Protein AF-A0A0B6YT27-F1 (afdb_monomer_lite)

Foldseek 3Di:
DDAAEAPQQVVVCVVVVHDRDDPAPDYANHQQQPQAEEEEAADDPVVVVVVVNVCSNNNYHYDPDPDPSHPYYHYPDPDGD

Secondary structure (DSSP, 8-state):
----B-HHHHHHHHHHT-PPP-S-SS-BS-STTTT-EEEEES--HHHHHHHHHHHHHTT-EEESS--TT--EEEESSSS--

Organism: NCBI:txid1028688

Sequence (81 aa):
GYRIYGPRCILNNLQHGIDLPKCNKQPIYNLAMKDVKICCTSLDGKVRDEITDKVYLMAGKIDRNLTGDVTHLIAGEVGSN

InterPro domains:
  IPR001357 BRCT domain [PF00533] (33-78)
  IPR036420 BRCT domain superfamily [G3DSA:3.40.50.10190] (29-81)
  IPR036420 BRCT domain superfamily [SSF52113] (3-79)

Radius of gyration: 14.12 Å; chains: 1; bounding box: 36×29×32 Å

Structure (mmCIF, N/CA/C/O backbone):
data_AF-A0A0B6YT27-F1
#
_entry.id   AF-A0A0B6YT27-F1
#
loop_
_atom_site.group_PDB
_atom_site.id
_atom_site.type_symbol
_atom_site.label_atom_id
_atom_site.label_alt_id
_atom_site.label_comp_id
_atom_site.label_asym_id
_atom_site.label_entity_id
_atom_site.label_seq_id
_atom_site.pdbx_PDB_ins_code
_atom_site.Cartn_x
_atom_site.Cartn_y
_atom_site.Cartn_z
_atom_site.occupancy
_atom_site.B_iso_or_equiv
_atom_site.auth_seq_id
_atom_site.auth_comp_id
_atom_site.auth_asym_id
_atom_site.auth_atom_id
_atom_site.pdbx_PDB_model_num
ATOM 1 N N . GLY A 1 1 ? 5.133 13.167 13.049 1.00 76.56 1 GLY A N 1
ATOM 2 C CA . GLY A 1 1 ? 4.114 13.429 12.015 1.00 76.56 1 GLY A CA 1
ATOM 3 C C . GLY A 1 1 ? 2.742 13.163 12.594 1.00 76.56 1 GLY A C 1
ATOM 4 O O . GLY A 1 1 ? 2.626 12.269 13.426 1.00 76.56 1 GLY A O 1
ATOM 5 N N . TYR A 1 2 ? 1.736 13.948 12.207 1.00 87.06 2 TYR A N 1
ATOM 6 C CA . TYR A 1 2 ? 0.340 13.708 12.587 1.00 87.06 2 TYR A CA 1
ATOM 7 C C . TYR A 1 2 ? -0.274 12.591 11.737 1.00 87.06 2 TYR A C 1
ATOM 9 O O . TYR A 1 2 ? 0.183 12.329 10.626 1.00 87.06 2 TYR A O 1
ATOM 17 N N . ARG A 1 3 ? -1.321 11.944 12.257 1.00 90.44 3 ARG A N 1
ATOM 18 C CA . ARG A 1 3 ? -2.108 10.963 11.502 1.00 90.44 3 ARG A CA 1
ATOM 19 C C . ARG A 1 3 ? -3.123 11.708 10.640 1.00 90.44 3 ARG A C 1
ATOM 21 O O . ARG A 1 3 ? -4.002 12.373 11.178 1.00 90.44 3 ARG A O 1
ATOM 28 N N . ILE A 1 4 ? -2.969 11.617 9.323 1.00 93.88 4 ILE A N 1
ATOM 29 C CA . ILE A 1 4 ? -3.819 12.301 8.344 1.00 93.88 4 ILE A CA 1
ATOM 30 C C . ILE A 1 4 ? -4.606 11.244 7.573 1.00 93.88 4 ILE A C 1
ATOM 32 O O . ILE A 1 4 ? -4.013 10.322 7.009 1.00 93.88 4 ILE A O 1
ATOM 36 N N . TYR A 1 5 ? -5.929 11.398 7.538 1.00 95.94 5 TYR A N 1
ATOM 37 C CA . TYR A 1 5 ? -6.835 10.488 6.843 1.00 95.94 5 TYR A CA 1
ATOM 38 C C . TYR A 1 5 ? -7.730 11.249 5.867 1.00 95.94 5 TYR A C 1
ATOM 40 O O . TYR A 1 5 ? -8.236 12.324 6.186 1.00 95.94 5 TYR A O 1
ATOM 48 N N . GLY A 1 6 ? -7.955 10.670 4.692 1.00 96.25 6 GLY A N 1
ATOM 49 C CA . GLY A 1 6 ? -8.945 11.156 3.742 1.00 96.25 6 GLY A CA 1
ATOM 50 C C . GLY A 1 6 ? -10.373 10.812 4.188 1.00 96.25 6 GLY A C 1
ATOM 51 O O . GLY A 1 6 ? -10.583 9.810 4.881 1.00 96.25 6 GLY A O 1
ATOM 52 N N . PRO A 1 7 ? -11.389 11.579 3.749 1.00 97.75 7 PRO A N 1
ATOM 53 C CA . PRO A 1 7 ? -12.786 11.332 4.117 1.00 97.75 7 PRO A CA 1
ATOM 54 C C . PRO A 1 7 ? -13.270 9.920 3.769 1.00 9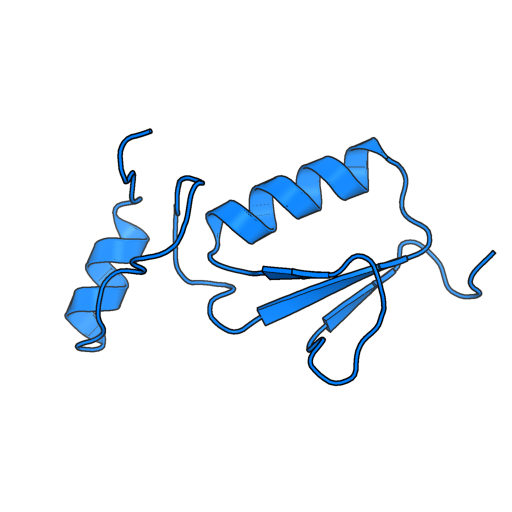7.75 7 PRO A C 1
ATOM 56 O O . PRO A 1 7 ? -14.060 9.332 4.506 1.00 97.75 7 PRO A O 1
ATOM 59 N N . ARG A 1 8 ? -12.769 9.343 2.665 1.00 96.69 8 ARG A N 1
ATOM 60 C CA . ARG A 1 8 ? -13.166 8.000 2.225 1.00 96.69 8 ARG A CA 1
ATOM 61 C C . ARG A 1 8 ? -12.681 6.905 3.170 1.00 96.69 8 ARG A C 1
ATOM 63 O O . ARG A 1 8 ? -13.387 5.917 3.329 1.00 96.69 8 ARG A O 1
ATOM 70 N N . CYS A 1 9 ? -11.523 7.094 3.805 1.00 95.81 9 CYS A N 1
ATOM 71 C CA . CYS A 1 9 ? -11.054 6.219 4.875 1.00 95.81 9 CYS A CA 1
ATOM 72 C C . CYS A 1 9 ? -12.081 6.212 6.017 1.00 95.81 9 CYS A C 1
ATOM 74 O O . CYS A 1 9 ? -12.686 5.180 6.287 1.00 95.81 9 CYS A O 1
ATOM 76 N N . ILE A 1 10 ? -12.402 7.389 6.569 1.00 96.31 10 ILE A N 1
ATOM 77 C CA . ILE A 1 10 ? -13.348 7.525 7.690 1.00 96.31 10 ILE A CA 1
ATOM 78 C C . ILE A 1 10 ? -14.720 6.919 7.368 1.00 96.31 10 ILE A C 1
ATOM 80 O O . ILE A 1 10 ? -15.257 6.151 8.166 1.00 96.31 10 ILE A O 1
ATOM 84 N N . LEU A 1 11 ? -15.275 7.224 6.191 1.00 97.69 11 LEU A N 1
ATOM 85 C CA . LEU A 1 11 ? -16.581 6.706 5.781 1.00 97.69 11 LEU A CA 1
ATOM 86 C C . LEU A 1 11 ? -16.580 5.175 5.688 1.00 97.69 11 LEU A C 1
ATOM 88 O O . LEU A 1 11 ? -17.478 4.535 6.226 1.00 97.69 11 LEU A O 1
ATOM 92 N N . ASN A 1 12 ? -15.561 4.593 5.051 1.00 96.69 12 ASN A N 1
ATOM 93 C CA . ASN A 1 12 ? -15.433 3.143 4.919 1.00 96.69 12 ASN A CA 1
ATOM 94 C C . ASN A 1 12 ? -15.302 2.470 6.294 1.00 96.69 12 ASN A C 1
ATOM 96 O O . ASN A 1 12 ? -15.914 1.437 6.551 1.00 96.69 12 ASN A O 1
ATOM 100 N N . ASN A 1 13 ? -14.534 3.077 7.199 1.00 95.88 13 ASN A N 1
ATOM 101 C CA . ASN A 1 13 ? -14.375 2.590 8.562 1.00 95.88 13 ASN A CA 1
ATOM 102 C C . ASN A 1 13 ? -15.698 2.531 9.329 1.00 95.88 13 ASN A C 1
ATOM 104 O O . ASN A 1 13 ? -16.011 1.499 9.921 1.00 95.88 13 ASN A O 1
ATOM 108 N N . LEU A 1 14 ? -16.487 3.606 9.269 1.00 97.44 14 LEU A N 1
ATOM 109 C CA . LEU A 1 14 ? -17.803 3.673 9.904 1.00 97.44 14 LEU A CA 1
ATOM 110 C C . LEU A 1 14 ? -18.788 2.672 9.287 1.00 97.44 14 LEU A C 1
ATOM 112 O O . LEU A 1 14 ? -19.479 1.974 10.020 1.00 97.44 14 LEU A O 1
ATOM 116 N N . GLN A 1 15 ? -18.824 2.569 7.955 1.00 97.25 15 GLN A N 1
ATOM 117 C CA . GLN A 1 15 ? -19.739 1.673 7.237 1.00 97.25 15 GLN A CA 1
ATOM 118 C C . GLN A 1 15 ? -19.495 0.194 7.549 1.00 97.25 15 GLN A C 1
ATOM 120 O O . GLN A 1 15 ? -20.447 -0.576 7.638 1.00 97.25 15 GLN A O 1
ATOM 125 N N . HIS A 1 16 ? -18.234 -0.200 7.720 1.00 95.88 16 HIS A N 1
ATOM 126 C CA . HIS A 1 16 ? -17.858 -1.593 7.958 1.00 95.88 16 HIS A CA 1
ATOM 127 C C . HIS A 1 16 ? -17.579 -1.915 9.433 1.00 95.88 16 HIS A C 1
ATOM 129 O O . HIS A 1 16 ? -17.236 -3.053 9.741 1.00 95.88 16 HIS A O 1
ATOM 135 N N . GLY A 1 17 ? -17.699 -0.939 10.340 1.00 95.19 17 GLY A N 1
ATOM 136 C CA . GLY A 1 17 ? -17.405 -1.129 11.763 1.00 95.19 17 GLY A C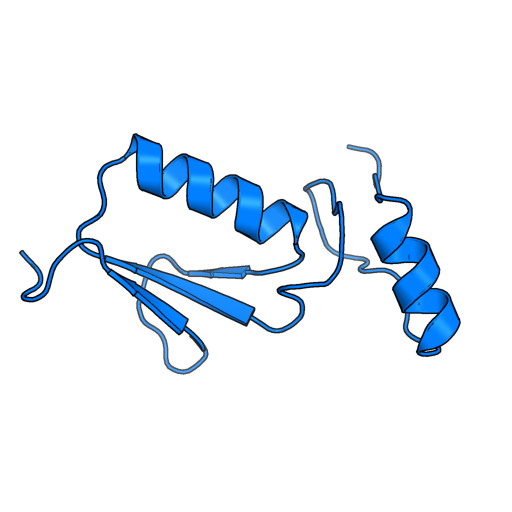A 1
ATOM 137 C C . GLY A 1 17 ? -15.949 -1.528 12.035 1.00 95.19 17 GLY A C 1
ATOM 138 O O . GLY A 1 17 ? -15.691 -2.346 12.913 1.00 95.19 17 GLY A O 1
ATOM 139 N N . ILE A 1 18 ? -14.998 -0.992 11.262 1.00 94.00 18 ILE A N 1
ATOM 140 C CA . ILE A 1 18 ? -13.567 -1.316 11.378 1.00 94.00 18 ILE A CA 1
ATOM 141 C C . ILE A 1 18 ? -12.760 -0.140 11.941 1.00 94.00 18 ILE A C 1
ATOM 143 O O . ILE A 1 18 ? -13.028 1.026 11.645 1.00 94.00 18 ILE A O 1
ATOM 147 N N . ASP A 1 19 ? -11.705 -0.450 12.693 1.00 93.31 19 ASP A N 1
ATOM 148 C CA . ASP A 1 19 ? -10.788 0.535 13.276 1.00 93.31 19 ASP A CA 1
ATOM 149 C C . ASP A 1 19 ? -9.984 1.308 12.224 1.00 93.31 19 ASP A C 1
ATOM 151 O O . ASP A 1 19 ? -9.512 0.744 11.229 1.00 93.31 19 ASP A O 1
ATOM 155 N N . LEU A 1 20 ? -9.753 2.602 12.481 1.00 92.69 20 LEU A N 1
ATOM 156 C CA . LEU A 1 20 ? -8.822 3.398 11.679 1.00 92.69 20 LEU A CA 1
ATOM 157 C C . LEU A 1 20 ? -7.408 2.791 11.731 1.00 92.69 20 LEU A C 1
ATOM 159 O O . LEU A 1 20 ? -6.964 2.381 12.807 1.00 92.69 20 LEU A O 1
ATOM 163 N N . PRO A 1 21 ? -6.655 2.778 10.614 1.00 89.88 21 PRO A N 1
ATOM 164 C CA . PRO A 1 21 ? -5.299 2.232 10.600 1.00 89.88 21 PRO A CA 1
ATOM 165 C C . PRO A 1 21 ? -4.368 2.987 11.562 1.00 89.88 21 PRO A C 1
ATOM 167 O O . PRO A 1 21 ? -4.178 4.195 11.425 1.00 89.88 21 PRO A O 1
ATOM 170 N N . LYS A 1 22 ? -3.778 2.287 12.542 1.00 83.12 22 LYS A N 1
ATOM 171 C CA . LYS A 1 22 ? -3.055 2.914 13.672 1.00 83.12 22 LYS A CA 1
ATOM 172 C C . LYS A 1 22 ? -1.547 3.109 13.443 1.00 83.12 22 LYS A C 1
ATOM 174 O O . LYS A 1 22 ? -0.971 4.009 14.045 1.00 83.12 22 LYS A O 1
ATOM 179 N N . CYS A 1 23 ? -0.913 2.302 12.588 1.00 66.94 23 CYS A N 1
ATOM 180 C CA . CYS A 1 23 ? 0.553 2.170 12.511 1.00 66.94 23 CYS A CA 1
ATOM 181 C C . CYS A 1 23 ? 1.211 2.848 11.297 1.00 66.94 23 CYS A C 1
ATOM 183 O O . CYS A 1 23 ? 2.366 2.556 10.985 1.00 66.94 23 CYS A O 1
ATOM 185 N N . ASN A 1 24 ? 0.517 3.755 10.610 1.00 64.19 24 ASN A N 1
ATOM 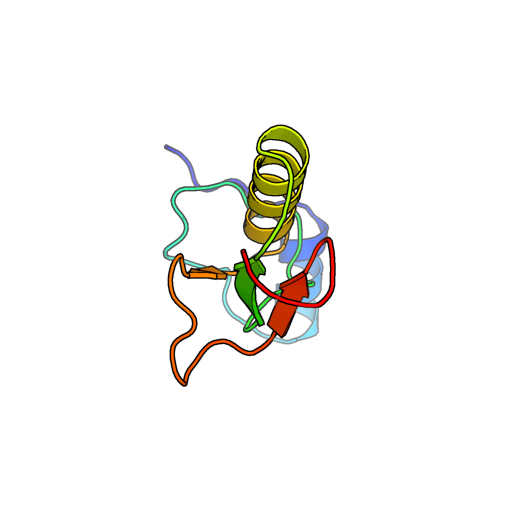186 C CA . ASN A 1 24 ? 1.026 4.303 9.356 1.00 64.19 24 ASN A CA 1
ATOM 187 C C . ASN A 1 24 ? 1.748 5.633 9.608 1.00 64.19 24 ASN A C 1
ATOM 189 O O . ASN A 1 24 ? 1.170 6.579 10.141 1.00 64.19 24 ASN A O 1
ATOM 193 N N . LYS A 1 25 ? 3.031 5.701 9.223 1.00 75.38 25 LYS A N 1
ATOM 194 C CA . LYS A 1 25 ? 3.817 6.950 9.230 1.00 75.38 25 LYS A CA 1
ATOM 195 C C . LYS A 1 25 ? 3.397 7.908 8.107 1.00 75.38 25 LYS A C 1
ATOM 197 O O . LYS A 1 25 ? 3.725 9.089 8.175 1.00 75.38 25 LYS A O 1
ATOM 202 N N . GLN A 1 26 ? 2.697 7.399 7.094 1.00 88.12 26 GLN A N 1
ATOM 203 C CA . GLN A 1 26 ? 2.240 8.138 5.918 1.00 88.12 26 GLN A CA 1
ATOM 204 C C . GLN A 1 26 ? 0.732 8.432 5.995 1.00 88.12 26 GLN A C 1
ATOM 206 O O . GLN A 1 26 ? -0.004 7.660 6.619 1.00 88.12 26 GLN A O 1
ATOM 211 N N . PRO A 1 27 ? 0.261 9.518 5.353 1.00 94.19 27 PRO A N 1
ATOM 212 C CA . PRO A 1 27 ? -1.164 9.786 5.180 1.00 94.19 27 PRO A CA 1
ATOM 213 C C . PRO A 1 27 ? -1.885 8.639 4.465 1.00 94.19 27 PRO A C 1
ATOM 215 O O . PRO A 1 27 ? -1.314 7.993 3.590 1.00 94.19 27 PRO A O 1
ATOM 218 N N . ILE A 1 28 ? -3.159 8.430 4.796 1.00 95.94 28 ILE A N 1
ATOM 219 C CA . ILE A 1 28 ? -4.016 7.443 4.127 1.00 95.94 28 ILE A CA 1
ATOM 220 C C . ILE A 1 28 ? -5.216 8.164 3.536 1.00 95.94 28 ILE A C 1
ATOM 222 O O . ILE A 1 28 ? -6.068 8.671 4.260 1.00 95.94 28 ILE A O 1
ATOM 226 N N . TYR A 1 29 ? -5.321 8.184 2.219 1.00 97.00 29 TYR A N 1
ATOM 227 C CA . TYR A 1 29 ? -6.442 8.782 1.510 1.00 97.00 29 TYR A CA 1
ATOM 228 C C . TYR A 1 29 ? -7.695 7.891 1.547 1.00 97.00 29 TYR A C 1
ATOM 230 O O . TYR A 1 29 ? -8.801 8.372 1.811 1.00 97.00 29 TYR A O 1
ATOM 238 N N . ASN A 1 30 ? -7.533 6.584 1.324 1.00 96.44 30 ASN A N 1
ATOM 239 C CA . ASN A 1 30 ? -8.614 5.595 1.352 1.00 96.44 30 ASN A CA 1
ATOM 240 C C . ASN A 1 30 ? -8.089 4.198 1.750 1.00 96.44 30 ASN A C 1
ATOM 242 O O . ASN A 1 30 ? -6.908 4.034 2.033 1.00 96.44 30 ASN A O 1
ATOM 246 N N . LEU A 1 31 ? -8.976 3.197 1.784 1.00 96.06 31 LEU A N 1
ATOM 247 C CA . LEU A 1 31 ? -8.649 1.813 2.154 1.00 96.06 31 LEU A CA 1
ATOM 248 C C . LEU A 1 31 ? -8.673 0.836 0.965 1.00 96.06 31 LEU A C 1
ATOM 250 O O . LEU A 1 31 ? -8.835 -0.363 1.171 1.00 96.06 31 LEU A O 1
ATOM 254 N N . ALA A 1 32 ? -8.554 1.322 -0.273 1.00 96.75 32 ALA A N 1
ATOM 255 C CA . ALA A 1 32 ? -8.734 0.495 -1.470 1.00 96.75 32 ALA A CA 1
ATOM 256 C C . ALA A 1 32 ? -7.704 -0.641 -1.590 1.00 96.75 32 ALA A C 1
ATOM 258 O O . ALA A 1 32 ? -8.017 -1.692 -2.135 1.00 96.75 32 ALA A O 1
ATOM 259 N N . MET A 1 33 ? -6.494 -0.438 -1.063 1.00 96.94 33 MET A N 1
ATOM 260 C CA . MET A 1 33 ? -5.418 -1.431 -1.036 1.00 96.94 33 MET A CA 1
ATOM 261 C C . MET A 1 33 ? -5.149 -1.947 0.379 1.00 96.94 33 MET A C 1
ATOM 263 O O . MET A 1 33 ? -4.074 -2.484 0.651 1.00 96.94 33 MET A O 1
ATOM 267 N N . LYS A 1 34 ? -6.113 -1.809 1.297 1.00 94.62 34 LYS A N 1
ATOM 268 C CA . LYS A 1 34 ? -6.014 -2.448 2.609 1.00 94.62 34 LYS A CA 1
ATOM 269 C C . LYS A 1 34 ? -5.816 -3.957 2.409 1.00 94.62 34 LYS A C 1
ATOM 271 O O . LYS A 1 34 ? -6.499 -4.569 1.597 1.00 94.62 34 LYS A O 1
ATOM 276 N N . ASP A 1 35 ? -4.856 -4.523 3.138 1.00 94.62 35 ASP A N 1
ATOM 277 C CA . ASP A 1 35 ? -4.459 -5.940 3.074 1.00 94.62 35 ASP A CA 1
ATOM 278 C C . ASP A 1 35 ? -3.793 -6.370 1.748 1.00 94.62 35 ASP A C 1
ATOM 280 O O . ASP A 1 35 ? -3.489 -7.545 1.542 1.00 94.62 35 ASP A O 1
ATOM 284 N N . VAL A 1 36 ? -3.454 -5.414 0.877 1.00 97.56 36 VAL A N 1
ATOM 285 C CA . VAL A 1 36 ? -2.596 -5.651 -0.287 1.00 97.56 36 VAL A CA 1
ATOM 286 C C . VAL A 1 36 ? -1.132 -5.425 0.091 1.00 97.56 36 VAL A C 1
ATOM 288 O O . VAL A 1 36 ? -0.769 -4.373 0.624 1.00 97.56 36 VAL A O 1
ATOM 291 N N . LYS A 1 37 ? -0.274 -6.398 -0.227 1.00 98.00 37 LYS A N 1
ATOM 292 C CA . LYS A 1 37 ? 1.183 -6.253 -0.196 1.00 98.00 37 LYS A CA 1
ATOM 293 C C . LYS A 1 37 ? 1.710 -6.446 -1.611 1.00 98.00 37 LYS A C 1
ATOM 295 O O . LYS A 1 37 ? 1.488 -7.503 -2.198 1.00 98.00 37 LYS A O 1
ATOM 300 N N . ILE A 1 38 ? 2.395 -5.439 -2.141 1.00 98.19 38 ILE A N 1
ATOM 301 C CA . ILE A 1 38 ? 2.951 -5.488 -3.491 1.00 98.19 38 ILE A CA 1
ATOM 302 C C . ILE A 1 38 ? 4.461 -5.711 -3.489 1.00 98.19 38 ILE A C 1
ATOM 304 O O . ILE A 1 38 ? 5.154 -5.296 -2.562 1.00 98.19 38 ILE A O 1
ATOM 308 N N . CYS A 1 39 ? 4.962 -6.291 -4.573 1.00 97.88 39 CYS A N 1
ATOM 309 C CA . CYS A 1 39 ? 6.366 -6.241 -4.968 1.00 97.88 39 CYS A CA 1
ATOM 310 C C . CYS A 1 39 ? 6.448 -5.687 -6.396 1.00 97.88 39 CYS A C 1
ATOM 312 O O . CYS A 1 39 ? 5.559 -5.937 -7.208 1.00 97.88 39 CYS A O 1
ATOM 314 N N . CYS A 1 40 ? 7.499 -4.932 -6.708 1.00 96.81 40 CYS A N 1
ATOM 315 C CA . CYS A 1 40 ? 7.657 -4.250 -7.993 1.00 96.81 40 CYS A CA 1
ATOM 316 C C . CYS A 1 40 ? 8.883 -4.779 -8.745 1.00 96.81 40 CYS A C 1
ATOM 318 O O . CYS A 1 40 ? 9.994 -4.671 -8.225 1.00 96.81 40 CYS A O 1
ATOM 320 N N . THR A 1 41 ? 8.721 -5.240 -9.986 1.00 96.50 41 THR A N 1
ATOM 321 C CA . THR A 1 41 ? 9.815 -5.738 -10.842 1.00 96.50 41 THR A CA 1
ATOM 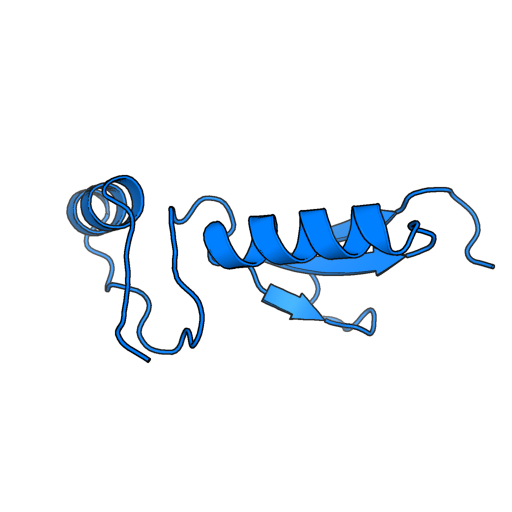322 C C . THR A 1 41 ? 9.844 -5.044 -12.204 1.00 96.50 41 THR A C 1
ATOM 324 O O . THR A 1 41 ? 8.802 -4.635 -12.711 1.00 96.50 41 THR A O 1
ATOM 327 N N . SER A 1 42 ? 11.040 -4.878 -12.770 1.00 95.62 42 SER A N 1
ATOM 328 C CA . SER A 1 42 ? 11.277 -4.268 -14.088 1.00 95.62 42 SER A CA 1
ATOM 329 C C . SER A 1 42 ? 10.474 -2.981 -14.355 1.00 95.62 42 SER A C 1
ATOM 331 O O . SER A 1 42 ? 9.821 -2.837 -15.384 1.00 95.62 42 SER A O 1
ATOM 333 N N . LEU A 1 43 ? 10.470 -2.052 -13.393 1.00 94.62 43 LEU A N 1
ATOM 334 C CA . LEU A 1 43 ? 9.825 -0.739 -13.515 1.00 94.62 43 LEU A CA 1
ATOM 335 C C . LEU A 1 43 ? 10.878 0.367 -13.523 1.00 94.62 43 LEU A C 1
ATOM 337 O O . LEU A 1 43 ? 11.848 0.300 -12.764 1.00 94.62 43 LEU A O 1
ATOM 341 N N . ASP A 1 44 ? 10.628 1.417 -14.310 1.00 95.56 44 ASP A N 1
ATOM 342 C CA . ASP A 1 44 ? 11.375 2.670 -14.204 1.00 95.56 44 ASP A CA 1
ATOM 343 C C . ASP A 1 44 ? 11.247 3.269 -12.794 1.00 95.56 44 ASP A C 1
ATOM 345 O O . ASP A 1 44 ? 10.212 3.130 -12.131 1.00 95.56 44 ASP A O 1
ATOM 349 N N . GLY A 1 45 ? 12.296 3.964 -12.345 1.00 95.25 45 GLY A N 1
ATOM 350 C CA . GLY A 1 45 ? 12.358 4.554 -11.009 1.00 95.25 45 GLY A CA 1
ATOM 351 C C . GLY A 1 45 ? 11.187 5.492 -10.717 1.00 95.25 45 GLY A C 1
ATOM 352 O O . GLY A 1 45 ? 10.553 5.358 -9.672 1.00 95.25 45 GLY A O 1
ATOM 353 N N . LYS A 1 46 ? 10.817 6.366 -11.664 1.00 97.25 46 LYS A N 1
ATOM 354 C CA . LYS A 1 46 ? 9.713 7.319 -11.460 1.00 97.25 46 LYS A CA 1
ATOM 355 C C . LYS A 1 46 ? 8.369 6.611 -11.339 1.00 97.25 46 LYS A C 1
ATOM 357 O O . LYS A 1 46 ? 7.560 6.956 -10.485 1.00 97.25 46 LYS A O 1
ATOM 362 N N . VAL A 1 47 ? 8.146 5.591 -12.166 1.00 96.88 47 VAL A N 1
ATOM 363 C CA . VAL A 1 47 ? 6.912 4.793 -12.129 1.00 96.88 47 VAL A CA 1
ATOM 364 C C . VAL A 1 47 ? 6.820 4.015 -10.816 1.00 96.88 47 VAL A C 1
ATOM 366 O O . VAL A 1 47 ? 5.754 3.966 -10.198 1.00 96.88 47 VAL A O 1
ATOM 369 N N . ARG A 1 48 ? 7.938 3.444 -10.351 1.00 97.00 48 ARG A N 1
ATOM 370 C CA . ARG A 1 48 ? 8.012 2.762 -9.054 1.00 97.00 48 ARG A CA 1
ATOM 371 C C . ARG A 1 48 ? 7.701 3.715 -7.899 1.00 97.00 48 ARG A C 1
ATOM 373 O O . ARG A 1 48 ? 6.968 3.307 -6.997 1.00 97.00 48 ARG A O 1
ATOM 380 N N . ASP A 1 49 ? 8.203 4.946 -7.930 1.00 97.12 49 ASP A N 1
ATOM 381 C CA . ASP A 1 49 ? 7.935 5.958 -6.900 1.00 97.12 49 ASP A CA 1
ATOM 382 C C . ASP A 1 49 ? 6.458 6.381 -6.896 1.00 97.12 49 ASP A C 1
ATOM 384 O O . ASP A 1 49 ? 5.808 6.359 -5.851 1.00 97.12 49 ASP A O 1
ATOM 388 N N . GLU A 1 50 ? 5.872 6.642 -8.068 1.00 97.94 50 GLU A N 1
ATOM 389 C CA . GLU A 1 50 ? 4.447 6.974 -8.172 1.00 97.94 50 GLU A CA 1
ATOM 390 C C . GLU A 1 50 ? 3.532 5.857 -7.658 1.00 97.94 50 GLU A C 1
ATOM 392 O O . GLU A 1 50 ? 2.543 6.118 -6.966 1.00 97.94 50 GLU A O 1
ATOM 397 N N . ILE A 1 51 ? 3.832 4.608 -8.022 1.00 97.81 51 ILE A N 1
ATOM 398 C CA . ILE A 1 51 ? 3.105 3.437 -7.525 1.00 97.81 51 ILE A CA 1
ATOM 399 C C . ILE A 1 51 ? 3.255 3.358 -6.010 1.00 97.81 51 ILE A C 1
ATOM 401 O O . ILE A 1 51 ? 2.264 3.165 -5.310 1.00 97.81 51 ILE A O 1
ATOM 405 N N . THR A 1 52 ? 4.474 3.541 -5.510 1.00 96.62 52 THR A N 1
ATOM 406 C CA . THR A 1 52 ? 4.789 3.482 -4.084 1.00 96.62 52 THR A CA 1
ATOM 407 C C . THR A 1 52 ? 3.948 4.478 -3.288 1.00 96.62 52 THR A C 1
ATOM 409 O O . THR A 1 52 ? 3.265 4.090 -2.336 1.00 96.62 52 THR A O 1
ATOM 412 N N . ASP A 1 53 ? 3.907 5.734 -3.727 1.00 96.56 53 ASP A N 1
ATOM 413 C CA . ASP A 1 53 ? 3.126 6.787 -3.080 1.00 96.56 53 ASP A CA 1
ATOM 414 C C . ASP A 1 53 ? 1.623 6.486 -3.105 1.00 96.56 53 ASP A C 1
ATOM 416 O O . ASP A 1 53 ? 0.943 6.569 -2.077 1.00 96.56 53 ASP A O 1
ATOM 420 N N . LYS A 1 54 ? 1.095 6.073 -4.263 1.00 97.88 54 LYS A N 1
ATOM 421 C CA . LYS A 1 54 ? -0.326 5.724 -4.423 1.00 97.88 54 LYS A CA 1
ATOM 422 C C . LYS A 1 54 ? -0.718 4.534 -3.543 1.00 97.88 54 LYS A C 1
ATOM 424 O O . LYS A 1 54 ? -1.773 4.567 -2.912 1.00 97.88 54 LYS A O 1
ATOM 429 N N . VAL A 1 55 ? 0.123 3.506 -3.463 1.00 97.44 55 VAL A N 1
ATOM 430 C CA . VAL A 1 55 ? -0.127 2.298 -2.661 1.00 97.44 55 VAL A CA 1
ATOM 431 C C . VAL A 1 55 ? -0.192 2.646 -1.179 1.00 97.44 55 VAL A C 1
ATOM 433 O O . VAL A 1 55 ? -1.131 2.228 -0.498 1.00 97.44 55 VAL A O 1
ATOM 436 N N . TYR A 1 56 ? 0.726 3.481 -0.687 1.00 95.75 56 TYR A N 1
ATOM 437 C CA . TYR A 1 56 ? 0.677 3.958 0.694 1.00 95.75 56 TYR A CA 1
ATOM 438 C C . TYR A 1 56 ? -0.570 4.801 0.984 1.00 95.75 56 TYR A C 1
ATOM 440 O O . TYR A 1 56 ? -1.242 4.571 1.995 1.00 95.75 56 TYR A O 1
ATOM 448 N N . LEU A 1 57 ? -0.943 5.710 0.076 1.00 97.12 57 LEU A N 1
ATOM 449 C CA . LEU A 1 57 ? -2.175 6.500 0.195 1.00 97.12 57 LEU A CA 1
ATOM 450 C C . LEU A 1 57 ? -3.441 5.629 0.217 1.00 97.12 57 LEU A C 1
ATOM 452 O O . LEU A 1 57 ? -4.460 6.053 0.761 1.00 97.12 57 LEU A O 1
ATOM 456 N N . MET A 1 58 ? -3.392 4.420 -0.336 1.00 97.31 58 MET A N 1
ATOM 457 C CA . MET A 1 58 ? -4.509 3.471 -0.352 1.00 97.31 58 MET A CA 1
ATOM 458 C C . MET A 1 58 ? -4.418 2.392 0.740 1.00 97.31 58 MET A C 1
ATOM 460 O O . MET A 1 58 ? -5.146 1.402 0.684 1.00 97.31 58 MET A O 1
ATOM 464 N N . ALA A 1 59 ? -3.555 2.590 1.745 1.00 95.56 59 ALA A N 1
ATOM 465 C CA . ALA A 1 59 ? -3.318 1.676 2.867 1.00 95.56 59 ALA A CA 1
ATOM 466 C C . ALA A 1 59 ? -2.714 0.308 2.492 1.00 95.56 59 ALA A C 1
ATOM 468 O O . ALA A 1 59 ? -2.804 -0.639 3.280 1.00 95.56 59 ALA A O 1
ATOM 469 N N . GLY A 1 60 ? -2.070 0.216 1.328 1.00 96.06 60 GLY A N 1
ATOM 470 C CA . GLY A 1 60 ? -1.287 -0.945 0.926 1.00 96.06 60 GLY A CA 1
ATOM 471 C C . GLY A 1 60 ? 0.118 -0.956 1.526 1.00 96.06 60 GLY A C 1
ATOM 472 O O . GLY A 1 60 ? 0.598 0.020 2.110 1.00 96.06 60 GLY A O 1
ATOM 473 N N . LYS A 1 61 ? 0.782 -2.099 1.380 1.00 95.62 61 LYS A N 1
ATOM 474 C CA . LYS A 1 61 ? 2.166 -2.337 1.803 1.00 95.62 61 LYS A CA 1
ATOM 475 C C . LYS A 1 61 ? 3.024 -2.686 0.600 1.00 95.62 61 LYS A C 1
ATOM 477 O O . LYS A 1 61 ? 2.527 -3.194 -0.401 1.00 95.62 61 LYS A O 1
ATOM 482 N N . ILE A 1 62 ? 4.321 -2.454 0.730 1.00 95.88 62 ILE A N 1
ATOM 483 C CA . ILE A 1 62 ? 5.295 -2.711 -0.324 1.00 95.88 62 ILE A CA 1
ATOM 484 C C . ILE A 1 62 ? 6.434 -3.501 0.290 1.00 95.88 62 ILE A C 1
ATOM 486 O O . ILE A 1 62 ? 6.943 -3.134 1.351 1.00 95.88 62 ILE A O 1
ATOM 490 N N . ASP A 1 63 ? 6.820 -4.573 -0.383 1.00 96.50 63 ASP A N 1
ATOM 491 C CA . ASP A 1 63 ? 8.033 -5.316 -0.102 1.00 96.50 63 ASP A CA 1
ATOM 492 C C . ASP A 1 63 ? 9.015 -5.131 -1.260 1.00 96.50 63 ASP A C 1
ATOM 494 O O . ASP A 1 63 ? 8.623 -5.024 -2.426 1.00 96.50 63 ASP A O 1
ATOM 498 N N . ARG A 1 64 ? 10.305 -5.041 -0.934 1.00 93.38 64 ARG A N 1
ATOM 499 C CA . ARG A 1 64 ? 11.356 -4.949 -1.959 1.00 93.38 64 ARG A CA 1
ATOM 500 C C . ARG A 1 64 ? 11.632 -6.307 -2.583 1.00 93.38 64 ARG A C 1
ATOM 502 O O . ARG A 1 64 ? 12.070 -6.360 -3.727 1.00 93.38 64 ARG A O 1
ATOM 509 N N . ASN A 1 65 ? 11.391 -7.371 -1.823 1.00 95.38 65 ASN A N 1
ATOM 510 C CA . ASN A 1 65 ? 11.613 -8.738 -2.248 1.00 95.38 65 ASN A CA 1
ATOM 511 C C . ASN A 1 65 ? 10.270 -9.438 -2.426 1.00 95.38 65 ASN A C 1
ATOM 513 O O . ASN A 1 65 ? 9.321 -9.195 -1.680 1.00 95.38 65 ASN A O 1
ATOM 517 N N . LEU A 1 66 ? 10.206 -10.357 -3.385 1.00 96.38 66 LEU A N 1
ATOM 518 C CA . LEU A 1 66 ? 9.039 -11.210 -3.546 1.00 96.38 66 LEU A CA 1
ATOM 519 C C . LEU A 1 66 ? 9.037 -12.281 -2.445 1.00 96.38 66 LEU A C 1
ATOM 521 O O . LEU A 1 66 ? 9.687 -13.317 -2.567 1.00 96.38 66 LEU A O 1
ATOM 525 N N . THR A 1 67 ? 8.337 -12.001 -1.347 1.00 96.25 67 THR A N 1
ATOM 526 C CA . THR A 1 67 ? 8.147 -12.909 -0.207 1.00 96.25 67 THR A CA 1
ATOM 527 C C . THR A 1 67 ? 6.809 -13.645 -0.299 1.00 96.25 67 THR A C 1
ATOM 529 O O . THR A 1 67 ? 5.913 -13.247 -1.041 1.00 96.25 67 THR A O 1
ATOM 532 N N . GLY A 1 68 ? 6.641 -14.719 0.483 1.00 97.44 68 GLY A N 1
ATOM 533 C CA . GLY A 1 68 ? 5.424 -15.545 0.462 1.00 97.44 68 GLY A CA 1
ATOM 534 C C . GLY A 1 68 ? 4.134 -14.840 0.909 1.00 97.44 68 GLY A C 1
ATOM 535 O O . GLY A 1 68 ? 3.055 -15.386 0.714 1.00 97.44 68 GLY A O 1
ATOM 536 N N . ASP A 1 69 ? 4.226 -13.645 1.498 1.00 97.12 69 ASP A N 1
ATOM 537 C CA . ASP A 1 69 ? 3.079 -12.829 1.910 1.00 97.12 69 ASP A CA 1
ATOM 538 C C . ASP A 1 69 ? 2.774 -11.659 0.952 1.00 97.12 69 ASP A C 1
ATOM 540 O O . ASP A 1 69 ? 1.856 -10.876 1.209 1.00 97.12 69 ASP A O 1
ATOM 544 N N . VAL A 1 70 ? 3.517 -11.526 -0.155 1.00 98.44 70 VAL A N 1
ATOM 545 C CA . VAL A 1 70 ? 3.165 -10.614 -1.254 1.00 98.44 70 VAL A CA 1
ATOM 546 C C . VAL A 1 70 ? 1.907 -11.134 -1.941 1.00 98.44 70 VAL A C 1
ATOM 548 O O . VAL A 1 70 ? 1.854 -12.279 -2.381 1.00 98.44 70 VAL A O 1
ATOM 551 N N . THR A 1 71 ? 0.895 -10.278 -2.068 1.00 98.56 71 THR A N 1
ATOM 552 C CA . THR A 1 71 ? -0.375 -10.638 -2.710 1.00 98.56 71 THR A CA 1
ATOM 553 C C . THR A 1 71 ? -0.415 -10.255 -4.185 1.00 98.56 71 THR A C 1
ATOM 555 O O . THR A 1 71 ? -1.159 -10.869 -4.943 1.00 98.56 71 THR A O 1
ATOM 558 N N . HIS A 1 72 ? 0.365 -9.252 -4.605 1.00 98.31 72 HIS A N 1
ATOM 559 C CA . HIS A 1 72 ? 0.380 -8.765 -5.987 1.00 98.31 72 HIS A CA 1
ATOM 560 C C . HIS A 1 72 ? 1.807 -8.428 -6.448 1.00 98.31 72 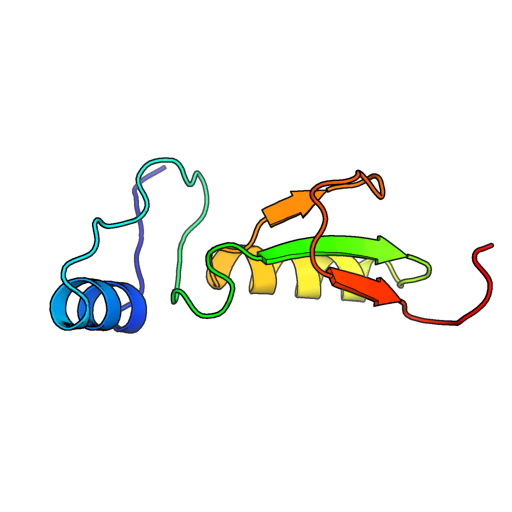HIS A C 1
ATOM 562 O O . HIS A 1 72 ? 2.532 -7.694 -5.779 1.00 98.31 72 HIS A O 1
ATOM 568 N N . LEU A 1 73 ? 2.206 -8.918 -7.622 1.00 97.50 73 LEU A N 1
ATOM 569 C CA . LEU A 1 73 ? 3.446 -8.518 -8.292 1.00 97.50 73 LEU A CA 1
ATOM 570 C C . LEU A 1 73 ? 3.112 -7.497 -9.385 1.00 97.50 73 LEU A C 1
ATOM 572 O O . LEU A 1 73 ? 2.298 -7.780 -10.261 1.00 97.50 73 LEU A O 1
ATOM 576 N N . ILE A 1 74 ? 3.742 -6.325 -9.344 1.00 97.06 74 ILE A N 1
ATOM 577 C CA . ILE A 1 74 ? 3.615 -5.301 -10.384 1.00 97.06 74 ILE A CA 1
ATOM 578 C C . ILE A 1 74 ? 4.860 -5.359 -11.262 1.00 97.06 74 ILE A C 1
ATOM 580 O O . ILE A 1 74 ? 5.971 -5.127 -10.782 1.00 97.06 74 ILE A O 1
ATOM 584 N N . ALA A 1 75 ? 4.669 -5.674 -12.538 1.00 96.31 75 ALA A N 1
ATOM 585 C CA . ALA A 1 75 ? 5.740 -5.826 -13.513 1.00 96.31 75 ALA A CA 1
ATOM 586 C C . ALA A 1 75 ? 5.593 -4.792 -14.635 1.00 96.31 75 ALA A C 1
ATOM 588 O O . ALA A 1 75 ? 4.486 -4.593 -15.136 1.00 96.31 75 ALA A O 1
ATOM 589 N N . GLY A 1 76 ? 6.692 -4.141 -15.028 1.00 95.38 76 GLY A N 1
ATOM 590 C CA . GLY A 1 76 ? 6.717 -3.299 -16.233 1.00 95.38 76 GLY A CA 1
ATOM 591 C C . GLY A 1 76 ? 6.918 -4.096 -17.523 1.00 95.38 76 GLY A C 1
ATOM 592 O O . GLY A 1 76 ? 6.422 -3.702 -18.574 1.00 95.38 76 GLY A O 1
ATOM 593 N N . GLU A 1 77 ? 7.588 -5.243 -17.428 1.00 93.81 77 GLU A N 1
ATOM 594 C CA . GLU A 1 77 ? 7.846 -6.181 -18.522 1.00 93.81 77 GLU A CA 1
ATOM 595 C C . GLU A 1 77 ? 7.907 -7.623 -17.993 1.00 93.81 77 GLU A C 1
ATOM 597 O O . GLU A 1 77 ? 8.015 -7.863 -16.786 1.00 93.81 77 GLU A O 1
ATOM 602 N N . VAL A 1 78 ? 7.809 -8.591 -18.905 1.00 92.69 78 VAL A N 1
ATOM 603 C CA . VAL A 1 78 ? 8.006 -10.017 -18.609 1.00 92.69 78 VAL A CA 1
ATOM 604 C C . VAL A 1 78 ? 9.466 -10.402 -18.837 1.00 92.69 78 VAL A C 1
ATOM 606 O O . VAL A 1 78 ? 10.111 -9.864 -19.728 1.00 92.69 78 VAL A O 1
ATOM 609 N N . GLY A 1 79 ? 9.968 -11.373 -18.070 1.00 86.00 79 GLY A N 1
ATOM 610 C CA . GLY A 1 79 ? 11.401 -11.669 -18.028 1.00 86.00 79 GLY A CA 1
ATOM 611 C C . GLY A 1 79 ? 12.110 -10.641 -17.151 1.00 86.00 79 GLY A C 1
ATOM 612 O O . GLY A 1 79 ? 12.231 -9.475 -17.502 1.00 86.00 79 GLY A O 1
ATOM 613 N N . SER A 1 80 ? 12.501 -11.054 -15.948 1.00 77.25 80 SER A N 1
ATOM 614 C CA . SER A 1 80 ? 13.233 -10.174 -15.033 1.00 77.25 80 SER A CA 1
ATOM 615 C C . SER A 1 80 ? 14.684 -10.091 -15.499 1.00 77.25 80 SER A C 1
ATOM 617 O O . SER A 1 80 ? 15.298 -11.138 -15.702 1.00 77.25 80 SER A O 1
ATOM 619 N N . ASN A 1 81 ? 15.200 -8.875 -15.674 1.00 61.03 81 ASN A N 1
ATOM 620 C CA . ASN A 1 81 ? 16.621 -8.622 -15.927 1.00 61.03 81 ASN A CA 1
ATOM 621 C C . ASN A 1 81 ? 17.404 -8.501 -14.617 1.00 61.03 81 ASN A C 1
ATOM 623 O O . ASN A 1 81 ? 16.829 -7.967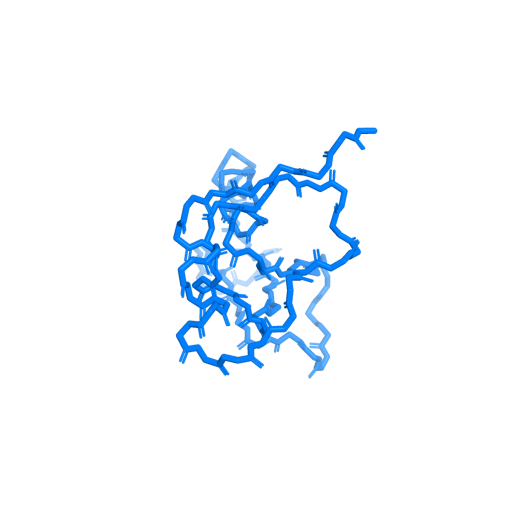 -13.637 1.00 61.03 81 ASN A O 1
#

pLDDT: mean 93.7, std 7.38, range [61.03, 98.56]